Protein AF-A0A7K2FJI7-F1 (afdb_monomer)

Foldseek 3Di:
DDDDDDDDDPPPPPPCPPCDDDDDPVVVVVCVVPVDDDDDDDDDDPVPCPPHDDPDDDDDPADVVNDDDDPDPDDDDDDPDD

Structure (mmCIF, N/CA/C/O backbone):
data_AF-A0A7K2FJI7-F1
#
_entry.id   AF-A0A7K2FJI7-F1
#
loop_
_atom_site.group_PDB
_atom_site.id
_atom_site.type_symbol
_atom_site.label_atom_id
_atom_site.label_alt_id
_atom_site.label_comp_id
_atom_site.label_asym_id
_atom_site.label_entity_id
_atom_site.label_seq_id
_atom_site.pdbx_PDB_ins_code
_atom_site.Cartn_x
_atom_site.Cartn_y
_atom_site.Cartn_z
_atom_site.occupancy
_atom_site.B_iso_or_equiv
_atom_site.auth_seq_id
_atom_site.auth_comp_id
_atom_site.auth_asym_id
_atom_site.auth_atom_id
_atom_site.pdbx_PDB_model_num
ATOM 1 N N . MET A 1 1 ? 45.798 -12.763 -75.837 1.00 42.88 1 MET A N 1
ATOM 2 C CA . MET A 1 1 ? 45.751 -11.293 -75.712 1.00 42.88 1 MET A CA 1
ATOM 3 C C . MET A 1 1 ? 44.298 -10.953 -75.450 1.00 42.88 1 MET A C 1
ATOM 5 O O . MET A 1 1 ? 43.493 -11.178 -76.337 1.00 42.88 1 MET A O 1
ATOM 9 N N . SER A 1 2 ? 43.897 -10.838 -74.181 1.00 43.56 2 SER A N 1
ATOM 10 C CA . SER A 1 2 ? 43.892 -9.560 -73.430 1.00 43.56 2 SER A CA 1
ATOM 11 C C . SER A 1 2 ? 42.910 -8.585 -74.094 1.00 43.56 2 SER A C 1
ATOM 13 O O . SER A 1 2 ? 43.056 -8.317 -75.275 1.00 43.56 2 SER A O 1
ATOM 15 N N . ASP A 1 3 ? 41.840 -8.112 -73.462 1.00 36.47 3 ASP A N 1
ATOM 16 C CA . ASP A 1 3 ? 41.763 -7.628 -72.087 1.00 36.47 3 ASP A CA 1
ATOM 17 C C . ASP A 1 3 ? 40.436 -7.949 -71.398 1.00 36.47 3 ASP A C 1
ATOM 19 O O . ASP A 1 3 ? 39.353 -7.880 -71.977 1.00 36.47 3 ASP A O 1
ATOM 23 N N . ALA A 1 4 ? 40.553 -8.227 -70.103 1.00 48.75 4 ALA A N 1
ATOM 24 C CA . ALA A 1 4 ? 39.475 -8.071 -69.151 1.00 48.75 4 ALA A CA 1
ATOM 25 C C . ALA A 1 4 ? 39.406 -6.593 -68.747 1.00 48.75 4 ALA A C 1
ATOM 27 O O . ALA A 1 4 ? 40.379 -6.061 -68.220 1.00 48.75 4 ALA A O 1
ATOM 28 N N . HIS A 1 5 ? 38.249 -5.952 -68.902 1.00 45.06 5 HIS A N 1
ATOM 29 C CA . HIS A 1 5 ? 37.911 -4.810 -68.059 1.00 45.06 5 HIS A CA 1
ATOM 30 C C . HIS A 1 5 ? 36.538 -5.014 -67.424 1.00 45.06 5 HIS A C 1
ATOM 32 O O . HIS A 1 5 ? 35.509 -5.170 -68.077 1.00 45.06 5 HIS A O 1
ATOM 38 N N . LEU A 1 6 ? 36.610 -5.097 -66.100 1.00 45.28 6 LEU A N 1
ATOM 39 C CA . LEU A 1 6 ? 35.580 -5.423 -65.132 1.00 45.28 6 LEU A CA 1
ATOM 40 C C . LEU A 1 6 ? 34.379 -4.478 -65.249 1.00 45.28 6 LEU A C 1
ATOM 42 O O . LEU A 1 6 ? 34.493 -3.275 -65.019 1.00 45.28 6 LEU A O 1
ATOM 46 N N . SER A 1 7 ? 33.213 -5.054 -65.541 1.00 46.97 7 SER A N 1
ATOM 47 C CA . SER A 1 7 ? 31.924 -4.394 -65.359 1.00 46.97 7 SER A CA 1
ATOM 48 C C . SER A 1 7 ? 31.728 -4.129 -63.867 1.00 46.97 7 SER A C 1
ATOM 50 O O . SER A 1 7 ? 31.599 -5.061 -63.071 1.00 46.97 7 SER A O 1
ATOM 52 N N . GLY A 1 8 ? 31.761 -2.851 -63.488 1.00 43.00 8 GLY A N 1
ATOM 53 C CA . GLY A 1 8 ? 31.636 -2.388 -62.111 1.00 43.00 8 GLY A CA 1
ATOM 54 C C . GLY A 1 8 ? 30.322 -2.839 -61.486 1.00 43.00 8 GLY A C 1
ATOM 55 O O . GLY A 1 8 ? 29.259 -2.286 -61.765 1.00 43.00 8 GLY A O 1
ATOM 56 N N . GLY A 1 9 ? 30.399 -3.843 -60.614 1.00 45.56 9 GLY A N 1
ATOM 57 C CA . GLY A 1 9 ? 29.315 -4.176 -59.707 1.00 45.56 9 GLY A CA 1
ATOM 58 C C . GLY A 1 9 ? 29.045 -2.973 -58.813 1.00 45.56 9 GLY A C 1
ATOM 59 O O . GLY A 1 9 ? 29.937 -2.509 -58.101 1.00 45.56 9 GLY A O 1
ATOM 60 N N . ARG A 1 10 ? 27.817 -2.451 -58.857 1.00 51.22 10 ARG A N 1
ATOM 61 C CA . ARG A 1 10 ? 27.337 -1.448 -57.906 1.00 51.22 10 ARG A CA 1
ATOM 62 C C . ARG A 1 10 ? 27.325 -2.099 -56.529 1.00 51.22 10 ARG A C 1
ATOM 64 O O . ARG A 1 10 ? 26.349 -2.736 -56.147 1.00 51.22 10 ARG A O 1
ATOM 71 N N . ALA A 1 11 ? 28.438 -1.973 -55.814 1.00 52.50 11 ALA A N 1
ATOM 72 C CA . ALA A 1 11 ? 28.527 -2.344 -54.419 1.00 52.50 11 ALA A CA 1
ATOM 73 C C . ALA A 1 11 ? 27.442 -1.557 -53.680 1.00 52.50 11 ALA A C 1
ATOM 75 O O . ALA A 1 11 ? 27.477 -0.327 -53.611 1.00 52.50 11 ALA A O 1
ATOM 76 N N . THR A 1 12 ? 26.433 -2.262 -53.178 1.00 56.94 12 THR A N 1
ATOM 77 C CA . THR A 1 12 ? 25.540 -1.728 -52.159 1.00 56.94 12 THR A CA 1
ATOM 78 C C . THR A 1 12 ? 26.423 -1.325 -50.992 1.00 56.94 12 THR A C 1
ATOM 80 O O . THR A 1 12 ? 26.968 -2.188 -50.301 1.00 56.94 12 THR A O 1
ATOM 83 N N . ALA A 1 13 ? 26.630 -0.019 -50.825 1.00 55.91 13 ALA A N 1
ATOM 84 C CA . ALA A 1 13 ? 27.359 0.504 -49.688 1.00 55.91 13 ALA A CA 1
ATOM 85 C C . ALA A 1 13 ? 26.699 -0.065 -48.421 1.00 55.91 13 ALA A C 1
ATOM 87 O O . ALA A 1 13 ? 25.476 0.071 -48.267 1.00 55.91 13 ALA A O 1
ATOM 88 N N . PRO A 1 14 ? 27.451 -0.737 -47.530 1.00 50.91 14 PRO A N 1
ATOM 89 C CA . PRO A 1 14 ? 26.902 -1.087 -46.236 1.00 50.91 14 PRO A CA 1
ATOM 90 C C . PRO A 1 14 ? 26.427 0.220 -45.615 1.00 50.91 14 PRO A C 1
ATOM 92 O O . PRO A 1 14 ? 27.158 1.212 -45.632 1.00 50.91 14 PRO A O 1
ATOM 95 N N . HIS A 1 15 ? 25.184 0.249 -45.133 1.00 56.00 15 HIS A N 1
ATOM 96 C CA . HIS A 1 15 ? 24.685 1.387 -44.376 1.00 56.00 15 HIS A CA 1
ATOM 97 C C . HIS A 1 15 ? 25.580 1.495 -43.145 1.00 56.00 15 HIS A C 1
ATOM 99 O O . HIS A 1 15 ? 25.414 0.753 -42.173 1.00 56.00 15 HIS A O 1
ATOM 105 N N . ALA A 1 16 ? 26.594 2.353 -43.242 1.00 54.00 16 ALA A N 1
ATOM 106 C CA . ALA A 1 16 ? 27.523 2.646 -42.179 1.00 54.00 16 ALA A CA 1
ATOM 107 C C . ALA A 1 16 ? 26.734 3.410 -41.121 1.00 54.00 16 ALA A C 1
ATOM 109 O O . ALA A 1 16 ? 26.743 4.635 -41.071 1.00 54.00 16 ALA A O 1
ATOM 110 N N . HIS A 1 17 ? 26.010 2.666 -40.287 1.00 61.12 17 HIS A N 1
ATOM 111 C CA . HIS A 1 17 ? 25.614 3.139 -38.977 1.00 61.12 17 HIS A CA 1
ATOM 112 C C . HIS A 1 17 ? 26.926 3.553 -38.324 1.00 61.12 17 HIS A C 1
ATOM 114 O O . HIS A 1 17 ? 27.770 2.687 -38.080 1.00 61.12 17 HIS A O 1
ATOM 120 N N . GLY A 1 18 ? 27.156 4.863 -38.189 1.00 54.38 18 GLY A N 1
ATOM 121 C CA . GLY A 1 18 ? 28.391 5.408 -37.641 1.00 54.38 18 GLY A CA 1
ATOM 122 C C . GLY A 1 18 ? 28.719 4.656 -36.360 1.00 54.38 18 GLY A C 1
ATOM 123 O O . GLY A 1 18 ? 28.000 4.772 -35.371 1.00 54.38 18 GLY A O 1
ATOM 124 N N . ARG A 1 19 ? 29.742 3.796 -36.414 1.00 60.31 19 ARG A N 1
ATOM 125 C CA . ARG A 1 19 ? 30.103 2.910 -35.308 1.00 60.31 19 ARG A CA 1
ATOM 126 C C . ARG A 1 19 ? 30.844 3.735 -34.267 1.00 60.31 19 ARG A C 1
ATOM 128 O O . ARG A 1 19 ? 32.064 3.667 -34.171 1.00 60.31 19 ARG A O 1
ATOM 135 N N . GLY A 1 20 ? 30.104 4.54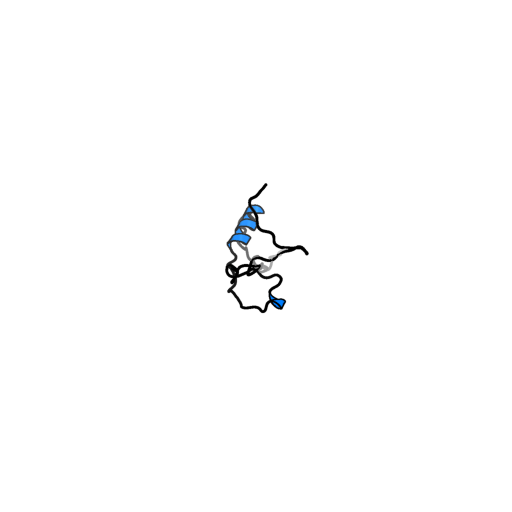0 -33.508 1.00 65.00 20 GLY A N 1
ATOM 136 C CA . GLY A 1 20 ? 30.580 4.981 -32.204 1.00 65.00 20 GLY A CA 1
ATOM 137 C C . GLY A 1 20 ? 30.977 3.744 -31.397 1.00 65.00 20 GLY A C 1
ATOM 138 O O . GLY A 1 20 ? 30.318 2.705 -31.501 1.00 65.00 20 GLY A O 1
ATOM 139 N N . ALA A 1 21 ? 32.086 3.820 -30.659 1.00 79.50 21 ALA A N 1
ATOM 140 C CA . ALA A 1 21 ? 32.534 2.720 -29.811 1.00 79.50 21 ALA A CA 1
ATOM 141 C C . ALA A 1 21 ? 31.376 2.232 -28.921 1.00 79.50 21 ALA A C 1
ATOM 143 O O . ALA A 1 21 ? 30.635 3.045 -28.362 1.00 79.50 21 ALA A O 1
ATOM 144 N N . ALA A 1 22 ? 31.207 0.910 -28.813 1.00 83.81 22 ALA A N 1
ATOM 145 C CA . ALA A 1 22 ? 30.158 0.336 -27.979 1.00 83.81 22 ALA A CA 1
ATOM 146 C C . ALA A 1 22 ? 30.347 0.799 -26.520 1.00 83.81 22 ALA A C 1
ATOM 148 O O . ALA A 1 22 ? 31.476 0.776 -26.020 1.00 83.81 22 ALA A O 1
ATOM 149 N N . PRO A 1 23 ? 29.278 1.233 -25.831 1.00 88.69 23 PRO A N 1
ATOM 150 C CA . PRO A 1 23 ? 29.386 1.645 -24.439 1.00 88.69 23 PRO A CA 1
ATOM 151 C C . PRO A 1 23 ? 29.817 0.464 -23.562 1.00 88.69 23 PRO A C 1
ATOM 153 O O . PRO A 1 23 ? 29.508 -0.692 -23.856 1.00 88.69 23 PRO A O 1
ATOM 156 N N . THR A 1 24 ? 30.483 0.755 -22.442 1.00 95.62 24 THR A N 1
ATOM 157 C CA . THR A 1 24 ? 30.702 -0.253 -21.395 1.00 95.62 24 THR A CA 1
ATOM 158 C C . THR A 1 24 ? 29.359 -0.801 -20.912 1.00 95.62 24 THR A C 1
ATOM 160 O O . THR A 1 24 ? 28.337 -0.117 -20.999 1.00 95.62 24 THR A O 1
ATOM 163 N N . TRP A 1 25 ? 29.344 -2.017 -20.363 1.00 93.81 25 TRP A N 1
ATOM 164 C CA . TRP A 1 25 ? 28.118 -2.612 -19.818 1.00 93.81 25 TRP A CA 1
ATOM 165 C C . TRP A 1 25 ? 27.422 -1.697 -18.800 1.00 93.81 25 TRP A C 1
ATOM 167 O O . TRP A 1 25 ? 26.211 -1.490 -18.864 1.00 9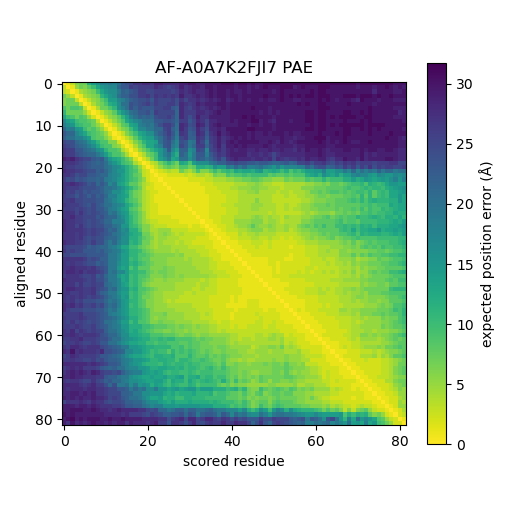3.81 25 TRP A O 1
ATOM 177 N N . GLU A 1 26 ? 28.195 -1.088 -17.901 1.00 97.38 26 GLU A N 1
ATOM 178 C CA . GLU A 1 26 ? 27.680 -0.141 -16.914 1.00 97.38 26 GLU A CA 1
ATOM 179 C C . GLU A 1 26 ? 27.059 1.091 -17.579 1.00 97.38 26 GLU A C 1
ATOM 181 O O . GLU A 1 26 ? 25.944 1.491 -17.231 1.00 97.38 26 GLU A O 1
ATOM 186 N N . ARG A 1 27 ? 27.722 1.651 -18.600 1.00 95.19 27 ARG A N 1
ATOM 187 C CA . ARG A 1 27 ? 27.189 2.799 -19.333 1.00 95.19 27 ARG A CA 1
ATOM 188 C C . ARG A 1 27 ? 25.931 2.435 -20.116 1.00 95.19 27 ARG A C 1
ATOM 190 O O . ARG A 1 27 ? 24.972 3.201 -20.086 1.00 95.19 27 ARG A O 1
ATOM 197 N N . ALA A 1 28 ? 25.902 1.271 -20.760 1.00 95.31 28 ALA A N 1
ATOM 198 C CA . ALA A 1 28 ? 24.732 0.758 -21.465 1.00 95.31 28 ALA A CA 1
ATOM 199 C C . ALA A 1 28 ? 23.539 0.582 -20.513 1.00 95.31 28 ALA A C 1
ATOM 201 O O . ALA A 1 28 ? 22.435 1.037 -20.810 1.00 95.31 28 ALA A O 1
ATOM 202 N N . ARG A 1 29 ? 23.770 -0.006 -19.332 1.00 95.31 29 ARG A N 1
ATOM 203 C CA . ARG A 1 29 ? 22.739 -0.197 -18.304 1.00 95.31 29 ARG A 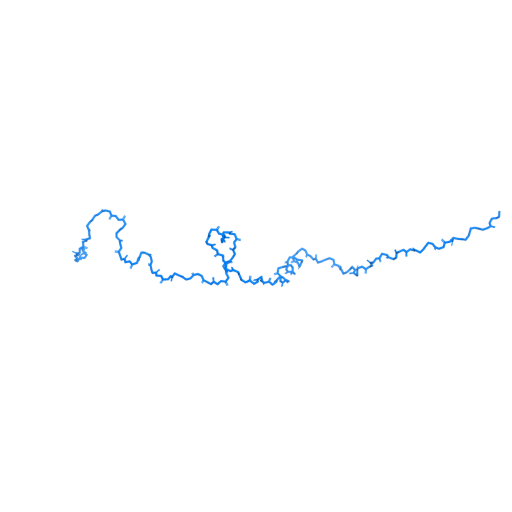CA 1
ATOM 204 C C . ARG A 1 29 ? 22.253 1.133 -17.731 1.00 95.31 29 ARG A C 1
ATOM 206 O O . ARG A 1 29 ? 21.051 1.298 -17.555 1.00 95.31 29 ARG A O 1
ATOM 213 N N . SER A 1 30 ? 23.155 2.082 -17.473 1.00 96.31 30 SER A N 1
ATOM 214 C CA . SER A 1 30 ? 22.805 3.440 -17.039 1.00 96.31 30 SER A CA 1
ATOM 215 C C . SER A 1 30 ? 21.898 4.121 -18.062 1.00 96.31 30 SER A C 1
ATOM 217 O O . SER A 1 30 ? 20.815 4.569 -17.695 1.00 96.31 30 SER A O 1
ATOM 219 N N . ILE A 1 31 ? 22.286 4.107 -19.343 1.00 95.38 31 ILE A N 1
ATOM 220 C CA . ILE A 1 31 ? 21.483 4.673 -20.431 1.00 95.38 31 ILE A CA 1
ATOM 221 C C . ILE A 1 31 ? 20.098 4.021 -20.448 1.00 95.38 31 ILE A C 1
ATOM 223 O O . ILE A 1 31 ? 19.108 4.734 -20.324 1.00 95.38 31 ILE A O 1
ATOM 227 N N . ALA A 1 32 ? 20.026 2.686 -20.491 1.00 93.94 32 ALA A N 1
ATOM 228 C CA . ALA A 1 32 ? 18.761 1.950 -20.524 1.00 93.94 32 ALA A CA 1
ATOM 229 C C . ALA A 1 32 ? 17.842 2.257 -19.328 1.00 93.94 32 ALA A C 1
ATOM 231 O O . ALA A 1 32 ? 16.623 2.270 -19.470 1.00 93.94 32 ALA A O 1
ATOM 232 N N . ARG A 1 33 ? 18.411 2.512 -18.142 1.00 93.12 33 ARG A N 1
ATOM 233 C CA . ARG A 1 33 ? 17.644 2.878 -16.941 1.00 93.12 33 ARG A CA 1
ATOM 234 C C . ARG A 1 33 ? 17.107 4.305 -16.994 1.00 93.12 33 ARG A C 1
ATOM 236 O O . ARG A 1 33 ? 16.042 4.548 -16.444 1.00 93.12 33 ARG A O 1
ATOM 243 N N . THR A 1 34 ? 17.835 5.228 -17.619 1.00 94.75 34 THR A N 1
ATOM 244 C CA . THR A 1 34 ? 17.474 6.655 -17.660 1.00 94.75 34 THR A CA 1
ATOM 245 C C . THR A 1 34 ? 16.627 7.058 -18.862 1.00 94.75 34 THR A C 1
ATOM 247 O O . THR A 1 34 ? 16.018 8.120 -18.835 1.00 94.75 34 THR A O 1
ATOM 250 N N . THR A 1 35 ? 16.599 6.257 -19.930 1.00 95.56 35 THR A N 1
ATOM 251 C CA . THR A 1 35 ? 15.864 6.598 -21.160 1.00 95.56 35 THR A CA 1
ATOM 252 C C . THR A 1 35 ? 14.373 6.294 -21.084 1.00 95.56 35 THR A C 1
ATOM 254 O O . THR A 1 35 ? 13.598 6.888 -21.829 1.00 95.56 35 THR A O 1
ATOM 257 N N . GLY A 1 36 ? 13.960 5.362 -20.222 1.00 91.69 36 GLY A N 1
A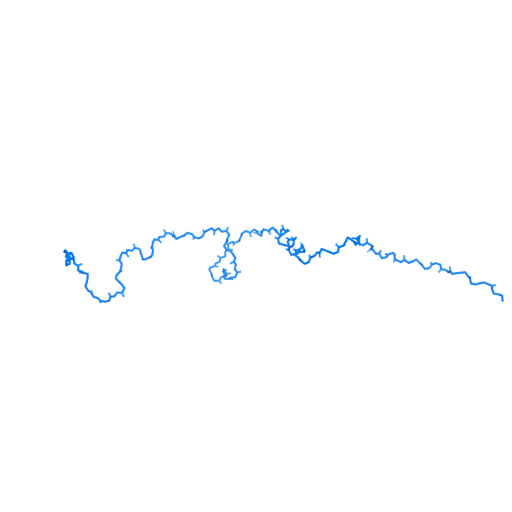TOM 258 C CA . GLY A 1 36 ? 12.552 5.028 -20.037 1.00 91.69 36 GLY A CA 1
ATOM 259 C C . GLY A 1 36 ? 11.810 6.118 -19.266 1.00 91.69 36 GLY A C 1
ATOM 260 O O . GLY A 1 36 ? 12.281 6.573 -18.226 1.00 91.69 36 GLY A O 1
ATOM 261 N N . LEU A 1 37 ? 10.628 6.494 -19.751 1.00 93.19 37 LEU A N 1
ATOM 262 C CA . LEU A 1 37 ? 9.668 7.289 -18.987 1.00 93.19 37 LEU A CA 1
ATOM 263 C C . LEU A 1 37 ? 8.624 6.358 -18.353 1.00 93.19 37 LEU A C 1
ATOM 265 O O . LEU A 1 37 ? 8.291 5.332 -18.958 1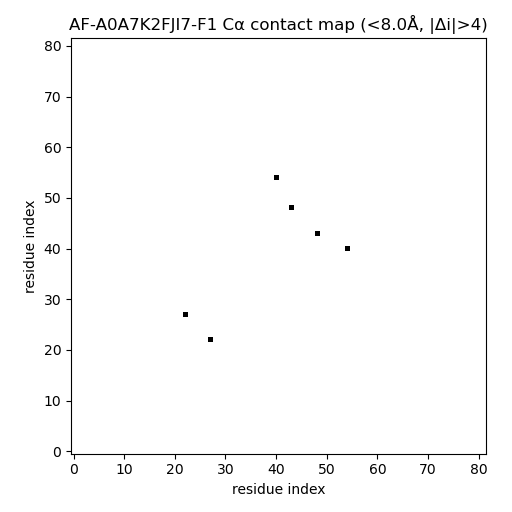.00 93.19 37 LEU A O 1
ATOM 269 N N . PRO A 1 38 ? 8.093 6.686 -17.161 1.00 92.06 38 PRO A N 1
ATOM 270 C CA . PRO A 1 38 ? 6.958 5.966 -16.601 1.00 92.06 38 PRO A CA 1
ATOM 271 C C . PRO A 1 38 ? 5.780 5.954 -17.579 1.00 92.06 38 PRO A C 1
ATOM 273 O O . PRO A 1 38 ? 5.492 6.955 -18.237 1.00 92.06 38 PRO A O 1
ATOM 276 N N . LEU A 1 39 ? 5.093 4.816 -17.663 1.00 94.56 39 LEU A N 1
ATOM 277 C CA . LEU A 1 39 ? 3.831 4.728 -18.392 1.00 94.56 39 LEU A CA 1
ATOM 278 C C . LEU A 1 39 ? 2.733 5.494 -17.633 1.00 94.56 39 LEU A C 1
ATOM 280 O O . LEU A 1 39 ? 2.826 5.628 -16.409 1.00 94.56 39 LEU A O 1
ATOM 284 N N . PRO A 1 40 ? 1.679 5.968 -18.324 1.00 96.56 40 PRO A N 1
ATOM 285 C CA . PRO A 1 40 ? 0.516 6.541 -17.658 1.00 96.56 40 PRO A CA 1
ATOM 286 C C . PRO A 1 40 ? -0.093 5.568 -16.643 1.00 96.56 40 PRO A C 1
ATOM 288 O O . PRO A 1 40 ? -0.156 4.361 -16.886 1.00 96.56 40 PRO A O 1
ATOM 291 N N . ALA A 1 41 ? -0.564 6.105 -15.518 1.00 97.50 41 ALA A N 1
ATOM 292 C CA . ALA A 1 41 ? -1.298 5.330 -14.528 1.00 97.50 41 ALA A CA 1
ATOM 293 C C . ALA A 1 41 ? -2.632 4.835 -15.107 1.00 97.50 41 ALA A C 1
ATOM 295 O O . ALA A 1 41 ? -3.287 5.539 -15.878 1.00 97.50 41 ALA A O 1
ATOM 296 N N . VAL A 1 42 ? -3.039 3.626 -14.720 1.00 97.25 42 VAL A N 1
ATOM 297 C CA . VAL A 1 42 ? -4.290 3.005 -15.170 1.00 97.25 42 VAL A CA 1
ATOM 298 C C . VAL A 1 42 ? -4.992 2.390 -13.959 1.00 97.25 42 VAL A C 1
ATOM 300 O O . VAL A 1 42 ? -4.335 1.673 -13.201 1.00 97.25 42 VAL A O 1
ATOM 303 N N . PRO A 1 43 ? -6.300 2.637 -13.759 1.00 97.31 43 PRO A N 1
ATOM 304 C CA . PRO A 1 43 ? -7.055 1.980 -12.703 1.00 97.31 43 PRO A CA 1
ATOM 305 C C . PRO A 1 43 ? -7.169 0.476 -12.977 1.00 97.31 43 PRO A C 1
ATOM 307 O O . PRO A 1 43 ? -7.374 0.047 -14.113 1.00 97.31 43 PRO A O 1
ATOM 310 N N . ARG A 1 44 ? -7.045 -0.323 -11.919 1.00 96.94 44 ARG A N 1
ATOM 311 C CA . ARG A 1 44 ? -7.175 -1.783 -11.937 1.00 96.94 44 ARG A CA 1
ATOM 312 C C . ARG A 1 44 ? -8.034 -2.225 -10.764 1.00 96.94 44 ARG A C 1
ATOM 314 O O . ARG A 1 44 ? -8.009 -1.589 -9.710 1.00 96.94 44 ARG A O 1
ATOM 321 N N . THR A 1 45 ? -8.775 -3.311 -10.939 1.00 98.06 45 THR A N 1
ATOM 322 C CA . THR A 1 45 ? -9.376 -4.022 -9.809 1.00 98.06 45 THR A CA 1
ATOM 323 C C . THR A 1 45 ? -8.279 -4.732 -9.009 1.00 98.06 45 THR A C 1
ATOM 325 O O . THR A 1 45 ? -7.162 -4.926 -9.494 1.00 98.06 45 THR A O 1
ATOM 328 N N . LEU A 1 46 ? -8.566 -5.097 -7.758 1.00 96.50 46 LEU A N 1
ATOM 329 C CA . LEU A 1 46 ? -7.556 -5.666 -6.859 1.00 96.50 46 LEU A CA 1
ATOM 330 C C . LEU A 1 46 ? -7.011 -7.018 -7.350 1.00 96.50 46 LEU A C 1
ATOM 332 O O . LEU A 1 46 ? -5.825 -7.294 -7.195 1.00 96.50 46 LEU A O 1
ATOM 336 N N . ASP A 1 47 ? -7.859 -7.841 -7.962 1.00 97.69 47 ASP A N 1
ATOM 337 C CA . ASP A 1 47 ? -7.502 -9.144 -8.526 1.00 97.69 47 ASP A CA 1
ATOM 338 C C . ASP A 1 47 ? -6.577 -9.039 -9.752 1.00 97.69 47 ASP A C 1
ATOM 340 O O . ASP A 1 47 ? -5.747 -9.920 -9.969 1.00 97.69 47 ASP A O 1
ATOM 344 N N . GLU A 1 48 ? -6.645 -7.931 -10.497 1.00 97.88 48 GLU A N 1
ATOM 345 C CA . GLU A 1 48 ? -5.759 -7.646 -11.634 1.00 97.88 48 GLU A CA 1
ATOM 346 C C . GLU A 1 48 ? -4.492 -6.863 -11.250 1.00 97.88 48 GLU A C 1
ATOM 348 O O . GLU A 1 48 ? -3.584 -6.707 -12.065 1.00 97.88 48 GLU A O 1
ATOM 353 N N . ALA A 1 49 ? -4.410 -6.327 -10.030 1.00 97.12 49 ALA A N 1
ATOM 354 C CA . ALA A 1 49 ? -3.327 -5.426 -9.635 1.00 97.12 49 ALA A CA 1
ATOM 355 C C . ALA A 1 49 ? -1.992 -6.144 -9.347 1.00 97.12 49 ALA A C 1
ATOM 357 O O . ALA A 1 49 ? -0.939 -5.500 -9.299 1.00 97.12 49 ALA A O 1
ATOM 358 N N . LEU A 1 50 ? -2.000 -7.467 -9.150 1.00 97.44 50 LEU A N 1
ATOM 359 C CA . LEU A 1 50 ? -0.794 -8.228 -8.823 1.00 97.44 50 LEU A CA 1
ATOM 360 C C . LEU A 1 50 ? 0.246 -8.140 -9.953 1.00 97.44 50 LEU A C 1
ATOM 362 O O . LEU A 1 50 ? -0.041 -8.420 -11.112 1.00 97.44 50 LEU A O 1
ATOM 366 N N . GLY A 1 51 ? 1.483 -7.782 -9.602 1.00 97.00 51 GLY A N 1
ATOM 367 C CA . GLY A 1 51 ? 2.578 -7.600 -10.563 1.00 97.00 51 GLY A CA 1
ATOM 368 C C . GLY A 1 51 ? 2.709 -6.178 -11.119 1.00 97.00 51 GLY A C 1
ATOM 369 O O . GLY A 1 51 ? 3.658 -5.903 -11.853 1.00 97.00 51 GLY A O 1
ATOM 370 N N . HIS A 1 52 ? 1.816 -5.260 -10.740 1.00 97.06 52 HIS A N 1
ATOM 371 C CA . HIS A 1 52 ? 1.932 -3.837 -11.053 1.00 97.06 52 HIS A CA 1
ATOM 372 C C . HIS A 1 52 ? 2.615 -3.043 -9.928 1.00 97.06 52 HIS A C 1
ATOM 374 O O . HIS A 1 52 ? 2.701 -3.481 -8.781 1.00 97.06 52 HIS A O 1
ATOM 380 N N . ALA A 1 53 ? 3.102 -1.847 -10.269 1.00 96.50 53 ALA A N 1
ATOM 381 C CA . ALA A 1 53 ? 3.566 -0.857 -9.302 1.00 96.50 53 ALA A CA 1
ATOM 382 C C . ALA A 1 53 ? 2.437 0.137 -8.990 1.00 96.50 53 ALA A C 1
ATOM 384 O O . ALA A 1 53 ? 1.725 0.562 -9.902 1.00 96.50 53 ALA A O 1
ATOM 385 N N . LEU A 1 54 ? 2.295 0.527 -7.719 1.00 96.88 54 LEU A N 1
ATOM 386 C CA . LEU A 1 54 ? 1.360 1.580 -7.321 1.00 96.88 54 LEU A CA 1
ATOM 387 C C . LEU A 1 54 ? 1.767 2.915 -7.954 1.00 96.88 54 LEU A C 1
ATOM 389 O O . LEU A 1 54 ? 2.934 3.305 -7.904 1.00 96.88 54 LEU A O 1
ATOM 393 N N . ALA A 1 55 ? 0.793 3.609 -8.540 1.00 97.31 55 ALA A N 1
ATOM 394 C CA . ALA A 1 55 ? 1.008 4.914 -9.161 1.00 97.31 55 ALA A CA 1
ATOM 395 C C . ALA A 1 55 ? 1.058 6.064 -8.139 1.00 97.31 55 ALA A C 1
ATOM 397 O O . ALA A 1 55 ? 1.585 7.132 -8.441 1.00 97.31 55 ALA A O 1
ATOM 398 N N . GLU A 1 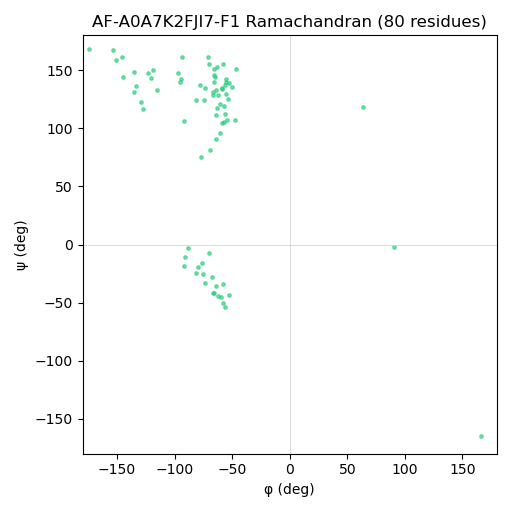56 ? 0.531 5.840 -6.936 1.00 96.06 56 GLU A N 1
ATOM 399 C CA . GLU A 1 56 ? 0.472 6.801 -5.838 1.00 96.06 56 GLU A CA 1
ATOM 400 C C . GLU A 1 56 ? 0.619 6.085 -4.481 1.00 96.06 56 GLU A C 1
ATOM 402 O O . GLU A 1 56 ? 0.456 4.861 -4.414 1.00 96.06 56 GLU A O 1
ATOM 407 N N . PRO A 1 57 ? 0.959 6.802 -3.393 1.00 97.06 57 PRO A N 1
ATOM 408 C CA . PRO A 1 57 ? 1.020 6.212 -2.059 1.00 97.06 57 PRO A CA 1
ATOM 409 C C . PRO A 1 57 ? -0.326 5.613 -1.629 1.00 97.06 57 PRO A C 1
ATOM 411 O O . PRO A 1 57 ? -1.358 6.268 -1.725 1.00 97.06 57 PRO A O 1
ATOM 414 N N . LEU A 1 58 ? -0.301 4.396 -1.080 1.00 94.88 58 LEU A N 1
ATOM 415 C CA . LEU A 1 58 ? -1.475 3.770 -0.474 1.00 94.88 58 LEU A CA 1
ATOM 416 C C . LEU A 1 58 ? -1.509 4.090 1.022 1.00 94.88 58 LEU A C 1
ATOM 418 O O . LEU A 1 58 ? -0.721 3.547 1.798 1.00 94.88 58 LEU A O 1
ATOM 422 N N . THR A 1 59 ? -2.407 4.981 1.427 1.00 96.56 59 THR A N 1
ATOM 423 C CA . THR A 1 59 ? -2.608 5.337 2.834 1.00 96.56 59 THR A CA 1
ATOM 424 C C . THR A 1 59 ? -3.728 4.502 3.445 1.00 96.56 59 THR A C 1
ATOM 426 O O . THR A 1 59 ? -4.737 4.207 2.802 1.00 96.56 59 THR A O 1
ATOM 429 N N . ALA A 1 60 ? -3.556 4.105 4.706 1.00 96.19 60 ALA A N 1
ATOM 430 C CA . ALA A 1 60 ? -4.638 3.483 5.453 1.00 96.19 60 ALA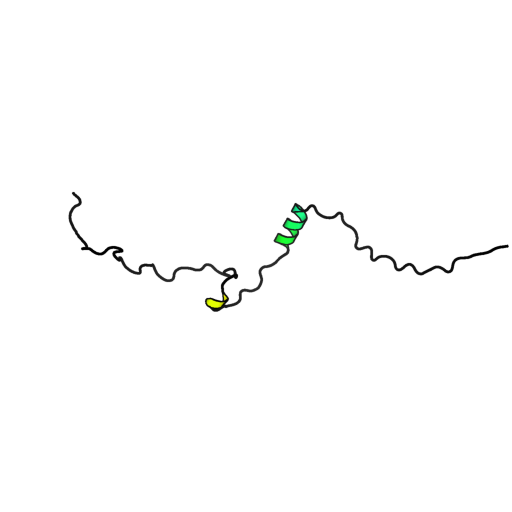 A CA 1
ATOM 431 C C . ALA A 1 60 ? -5.745 4.518 5.688 1.00 96.19 60 ALA A C 1
ATOM 433 O O . ALA A 1 60 ? -5.478 5.635 6.130 1.00 96.19 60 ALA A O 1
ATOM 434 N N . LEU A 1 61 ? -6.988 4.140 5.394 1.00 96.75 61 LEU A N 1
ATOM 435 C CA . LEU A 1 61 ? -8.146 5.005 5.623 1.00 96.75 61 LEU A CA 1
ATOM 436 C C . LEU A 1 61 ? -8.520 5.087 7.112 1.00 96.75 61 LEU A C 1
ATOM 438 O O . LEU A 1 61 ? -9.144 6.049 7.549 1.00 96.75 61 LEU A O 1
ATOM 442 N N . THR A 1 62 ? -8.168 4.061 7.885 1.00 95.94 62 THR A N 1
ATOM 443 C CA . THR A 1 62 ? -8.483 3.939 9.309 1.00 95.94 62 THR A CA 1
ATOM 444 C C . THR A 1 62 ? -7.412 3.110 10.014 1.00 95.94 62 THR A C 1
ATOM 446 O O . THR A 1 62 ? -6.707 2.331 9.365 1.00 95.94 62 THR A O 1
ATOM 449 N N . ASP A 1 63 ? -7.303 3.272 11.330 1.00 95.75 63 ASP A N 1
ATOM 450 C CA . ASP A 1 63 ? -6.457 2.425 12.165 1.00 95.75 63 ASP A CA 1
ATOM 451 C C . ASP A 1 63 ? -6.980 0.986 12.173 1.00 95.75 63 ASP A C 1
ATOM 453 O O . ASP A 1 63 ? -8.188 0.740 12.135 1.00 95.75 63 ASP A O 1
ATOM 457 N N . LEU A 1 64 ? -6.062 0.021 12.243 1.00 93.38 64 LEU A N 1
ATOM 458 C CA . LEU A 1 64 ? -6.394 -1.392 12.391 1.00 93.38 64 LEU A CA 1
ATOM 459 C C . LEU A 1 64 ? -5.588 -2.003 13.555 1.00 93.38 64 LEU A C 1
ATOM 461 O O . LEU A 1 64 ? -4.357 -1.963 13.509 1.00 93.38 64 LEU A O 1
ATOM 465 N N . PRO A 1 65 ? -6.254 -2.592 14.573 1.00 93.50 65 PRO A N 1
ATOM 466 C CA . PRO A 1 65 ? -7.709 -2.651 14.749 1.00 93.50 65 PRO A CA 1
ATOM 467 C C . PRO A 1 65 ? -8.310 -1.259 14.998 1.00 93.50 65 PRO A C 1
ATOM 469 O O . PRO A 1 65 ? -7.662 -0.382 15.561 1.00 93.50 65 PRO A O 1
ATOM 472 N N . SER A 1 66 ? -9.568 -1.064 14.604 1.00 94.75 66 SER A N 1
ATOM 473 C CA . SER A 1 66 ? -10.244 0.240 14.702 1.00 94.75 66 SER A CA 1
ATOM 474 C C . SER A 1 66 ? -10.567 0.670 16.141 1.00 94.75 66 SER A C 1
ATOM 476 O O . SER A 1 66 ? -11.056 1.772 16.370 1.00 94.75 66 SER A O 1
ATOM 478 N N . PHE A 1 67 ? -10.349 -0.211 17.117 1.00 95.06 67 PHE A N 1
ATOM 479 C CA . PHE A 1 67 ? -10.453 0.046 18.551 1.00 95.06 67 PHE A CA 1
ATOM 480 C C . PHE A 1 67 ? -9.541 -0.926 19.308 1.00 95.06 67 PHE A C 1
ATOM 482 O O . PHE A 1 67 ? -9.059 -1.907 18.743 1.00 95.06 67 PHE A O 1
ATOM 489 N N . ALA A 1 68 ? -9.303 -0.674 20.596 1.00 94.25 68 ALA A N 1
ATOM 490 C CA . ALA A 1 68 ? -8.512 -1.576 21.428 1.00 94.25 68 ALA A CA 1
ATOM 491 C C . ALA A 1 68 ? -9.194 -2.953 21.553 1.00 94.25 68 ALA A C 1
ATOM 493 O O . ALA A 1 68 ? -10.290 -3.064 22.102 1.00 94.25 68 ALA A O 1
ATOM 494 N N . THR A 1 69 ? -8.534 -4.004 21.065 1.00 94.88 69 THR A N 1
ATOM 495 C CA . THR A 1 69 ? -9.014 -5.394 21.122 1.00 94.88 69 THR A CA 1
ATOM 496 C C . THR A 1 69 ? -8.028 -6.276 21.879 1.00 94.88 69 THR A C 1
ATOM 498 O O . THR A 1 69 ? -6.818 -6.125 21.713 1.00 94.88 69 THR A O 1
ATOM 501 N N . SER A 1 70 ? -8.523 -7.248 22.649 1.00 94.25 70 SER A N 1
ATOM 502 C CA . SER A 1 70 ? -7.669 -8.314 23.188 1.00 94.25 70 SER A CA 1
ATOM 503 C C . SER A 1 70 ? -7.374 -9.357 22.108 1.00 94.25 70 SER A C 1
ATOM 505 O O . SER A 1 70 ? -8.277 -9.765 21.383 1.00 94.25 70 SER A O 1
ATOM 507 N N . ALA A 1 71 ? -6.124 -9.813 22.031 1.00 95.31 71 ALA A N 1
ATOM 508 C CA . ALA A 1 71 ? -5.729 -10.978 21.231 1.00 95.31 71 ALA A CA 1
ATOM 509 C C . ALA A 1 71 ? -5.840 -12.301 22.016 1.00 95.31 71 ALA A C 1
ATOM 511 O O . ALA A 1 71 ? -5.549 -13.366 21.479 1.00 95.31 71 ALA A O 1
ATOM 512 N N . MET A 1 72 ? -6.198 -12.221 23.299 1.00 96.31 72 MET A N 1
ATOM 513 C CA . MET A 1 72 ? -6.260 -13.350 24.220 1.00 96.31 72 MET A CA 1
ATOM 514 C C . MET A 1 72 ? -7.649 -13.482 24.830 1.00 96.31 72 MET A C 1
ATOM 516 O O . MET A 1 72 ? -8.300 -12.477 25.139 1.00 96.31 72 MET A O 1
ATOM 520 N N . ASP A 1 73 ? -8.028 -14.724 25.102 1.00 96.62 73 ASP A N 1
ATOM 521 C CA . ASP A 1 73 ? -9.165 -15.039 25.953 1.00 96.62 73 ASP A CA 1
ATOM 522 C C . ASP A 1 73 ? -8.792 -14.773 27.413 1.00 96.62 73 ASP A C 1
ATOM 524 O O . ASP A 1 73 ? -7.795 -15.277 27.932 1.00 96.62 73 ASP A O 1
ATOM 528 N N . GLY A 1 74 ? -9.583 -13.948 28.087 1.00 94.25 74 GLY A N 1
ATOM 529 C CA . GLY A 1 74 ? -9.312 -13.541 29.456 1.00 94.25 74 GLY A CA 1
ATOM 530 C C . GLY A 1 74 ? -10.167 -12.356 29.873 1.00 94.25 74 GLY A C 1
ATOM 531 O O . GLY A 1 74 ? -11.152 -12.014 29.222 1.00 94.25 74 GLY A O 1
ATOM 532 N N . TRP A 1 75 ? -9.771 -11.723 30.972 1.00 94.12 75 TRP A N 1
ATOM 533 C CA . TRP A 1 75 ? -10.485 -10.591 31.552 1.00 94.12 75 TRP A CA 1
ATOM 534 C C . TRP A 1 75 ? -9.621 -9.338 31.478 1.00 94.12 75 TRP A C 1
ATOM 536 O O . TRP A 1 75 ? -8.449 -9.367 31.853 1.00 94.12 75 TRP A O 1
ATOM 546 N N . ALA A 1 76 ? -10.204 -8.228 31.025 1.00 94.31 76 ALA A N 1
ATOM 54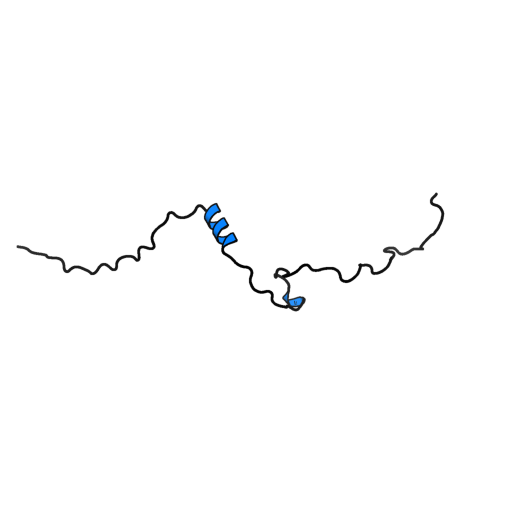7 C CA . ALA A 1 76 ? -9.586 -6.922 31.204 1.00 94.31 76 ALA A CA 1
ATOM 548 C C . ALA A 1 76 ? -9.579 -6.589 32.703 1.00 94.31 76 ALA A C 1
ATOM 550 O O . ALA A 1 76 ? -10.610 -6.682 33.370 1.00 94.31 76 ALA A O 1
ATOM 551 N N . VAL A 1 77 ? -8.415 -6.221 33.230 1.00 91.88 77 VAL A N 1
ATOM 552 C CA . VAL A 1 77 ? -8.229 -5.894 34.648 1.00 91.88 77 VAL A CA 1
ATOM 553 C C . VAL A 1 77 ? -7.765 -4.452 34.802 1.00 91.88 77 VAL A C 1
ATOM 555 O O . VAL A 1 77 ? -7.086 -3.910 33.931 1.00 91.88 77 VAL A O 1
ATOM 558 N N . SER A 1 78 ? -8.118 -3.831 35.924 1.00 90.25 78 SER A N 1
ATOM 559 C CA . SER A 1 78 ? -7.664 -2.492 36.299 1.00 90.25 78 SER A CA 1
ATOM 560 C C . SER A 1 78 ? -7.218 -2.481 37.756 1.00 90.25 78 SER A C 1
ATOM 562 O O . SER A 1 78 ? -7.925 -3.003 38.617 1.00 90.25 78 SER A O 1
ATOM 564 N N . GLY A 1 79 ? -6.091 -1.842 38.041 1.00 87.94 79 GLY A N 1
ATOM 565 C CA . GLY A 1 79 ? -5.574 -1.645 39.390 1.00 87.94 79 GLY A CA 1
ATOM 566 C C . GLY A 1 79 ? -4.344 -0.750 39.351 1.00 87.94 79 GLY A C 1
ATOM 567 O O . GLY A 1 79 ? -3.795 -0.495 38.277 1.00 87.94 79 GLY A O 1
ATOM 568 N N . THR A 1 80 ? -3.893 -0.268 40.509 1.00 84.50 80 THR A N 1
ATOM 569 C CA . THR A 1 80 ? -2.499 0.168 40.609 1.00 84.50 80 THR A CA 1
ATOM 570 C C . THR A 1 80 ? -1.625 -1.015 40.205 1.00 84.50 80 THR A C 1
ATOM 572 O O . THR A 1 80 ? -1.920 -2.149 40.590 1.00 84.50 80 THR A O 1
ATOM 575 N N . ASN A 1 81 ? -0.577 -0.758 39.415 1.00 67.69 81 ASN A N 1
ATOM 576 C CA . ASN A 1 81 ? 0.507 -1.732 39.262 1.00 67.69 81 ASN A CA 1
ATOM 577 C C . ASN A 1 81 ? 0.905 -2.252 40.663 1.00 67.69 81 ASN A C 1
ATOM 579 O O . ASN A 1 81 ? 0.717 -1.507 41.636 1.00 67.69 81 ASN A O 1
ATOM 583 N N . PRO A 1 82 ? 1.413 -3.491 40.794 1.00 58.16 82 PRO A N 1
ATOM 584 C CA . PRO A 1 82 ? 2.077 -3.882 42.031 1.00 58.16 82 PRO A CA 1
ATOM 585 C C . PRO A 1 82 ? 3.141 -2.856 42.450 1.00 58.16 82 PRO A C 1
ATOM 587 O O . PRO A 1 82 ? 3.740 -2.208 41.555 1.00 58.16 82 PRO A O 1
#

Secondary structure (DSSP, 8-state):
-------------------PPPPPHHHHHHHHHHHPPPPPP----TTT-TTPPPSS----SS-SSSS---SSSS--------

pLDDT: mean 83.13, std 19.56, range [36.47, 98.06]

Sequence (82 aa):
MSDAHLSGGRATAPHAHGRGAAPTWERARSIARTTGLPLPAVPRTLDEALGHALAEPLTALTDLPSFATSAMDGWAVSGTNP

Radius of gyration: 35.31 Å; Cα c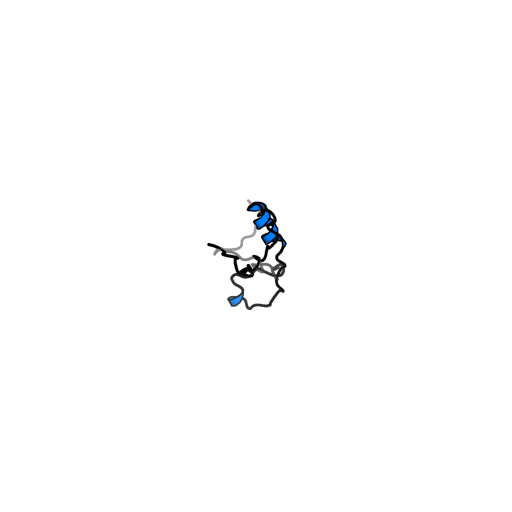ontacts (8 Å, |Δi|>4): 3; chains: 1; bounding box: 56×22×118 Å

Mean predicted aligned error: 13.4 Å

Solvent-accessible surface area (backbone atoms only — not comparable to full-atom values): 6245 Å² total; per-residue (Å²): 134,85,81,90,76,83,80,80,73,82,71,76,72,74,84,74,69,80,78,67,80,80,67,52,71,69,55,47,50,52,49,63,66,67,71,63,73,85,76,83,82,74,94,68,58,78,88,70,41,73,94,63,80,80,85,62,89,86,73,79,93,63,66,83,71,83,58,97,72,79,96,64,93,80,77,94,83,86,72,80,77,133